Protein AF-0000000078608931 (afdb_homodimer)

Radius of gyration: 19.78 Å; Cα contacts (8 Å, |Δi|>4): 140; chains: 2; bounding box: 32×59×41 Å

Sequence (176 aa):
MSPEQLPAACRMRKQDTIYQQLASKVKEMLVEVKAVKSDVDRIKQVSSETLFHSWRSFEVCSSGVDCLLKVSTQLQDIELLFTPPDSQMSPEQLPAACRMRKQDTIYQQLASKVKEMLVEVKAVKSDVDRIKQVSSETLFHSWRSFEVCSSGVDCLLKVSTQLQDIELLFTPPDSQ

Structure (mmCIF, N/CA/C/O backbone):
data_AF-0000000078608931-model_v1
#
loop_
_entity.id
_entity.type
_entity.pdbx_description
1 polymer Midasin
#
loop_
_atom_site.group_PDB
_atom_site.id
_atom_site.type_symbol
_atom_site.label_atom_id
_atom_site.label_alt_id
_atom_site.label_comp_id
_atom_site.label_asym_id
_atom_site.label_entity_id
_atom_site.label_seq_id
_atom_site.pdbx_PDB_ins_code
_atom_site.Cartn_x
_atom_site.Cartn_y
_atom_site.Cartn_z
_atom_site.occupancy
_atom_site.B_iso_or_equiv
_atom_site.auth_seq_id
_atom_site.auth_comp_id
_atom_site.auth_asym_id
_atom_site.auth_atom_id
_atom_site.pdbx_PDB_model_num
ATOM 1 N N . MET A 1 1 ? -8.789 26.719 10.516 1 44.34 1 MET A N 1
ATOM 2 C CA . MET A 1 1 ? -8.25 26.641 11.867 1 44.34 1 MET A CA 1
ATOM 3 C C . MET A 1 1 ? -6.938 27.422 11.969 1 44.34 1 MET A C 1
ATOM 5 O O . MET A 1 1 ? -6.199 27.531 10.992 1 44.34 1 MET A O 1
ATOM 9 N N . SER A 1 2 ? -6.758 28.203 12.836 1 51.25 2 SER A N 1
ATOM 10 C CA . SER A 1 2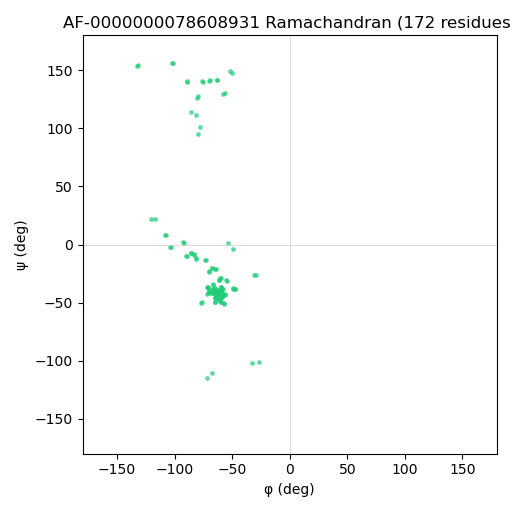 ? -5.543 29 13.023 1 51.25 2 SER A CA 1
ATOM 11 C C . SER A 1 2 ? -4.312 28.094 13.133 1 51.25 2 SER A C 1
ATOM 13 O O . SER A 1 2 ? -4.418 26.953 13.555 1 51.25 2 SER A O 1
ATOM 15 N N . PRO A 1 3 ? -3.18 28.375 12.344 1 56.31 3 PRO A N 1
ATOM 16 C CA . PRO A 1 3 ? -1.934 27.625 12.539 1 56.31 3 PRO A CA 1
ATOM 17 C C . PRO A 1 3 ? -1.732 27.172 13.984 1 56.31 3 PRO A C 1
ATOM 19 O O . PRO A 1 3 ? -1.082 26.156 14.234 1 56.31 3 PRO A O 1
ATOM 22 N N . GLU A 1 4 ? -2.283 27.859 14.875 1 59.25 4 GLU A N 1
ATOM 23 C CA . GLU A 1 4 ? -2.086 27.562 16.297 1 59.25 4 GLU A CA 1
ATOM 24 C C . GLU A 1 4 ? -2.781 26.266 16.688 1 59.25 4 GLU A C 1
ATOM 26 O O . GLU A 1 4 ? -2.424 25.656 17.703 1 59.25 4 GLU A O 1
ATOM 31 N N . GLN A 1 5 ? -3.768 25.906 15.93 1 63.97 5 GLN A N 1
ATOM 32 C CA . GLN A 1 5 ? -4.562 24.75 16.312 1 63.97 5 GLN A CA 1
ATOM 33 C C . GLN A 1 5 ? -4.016 23.484 15.68 1 63.97 5 GLN A C 1
ATOM 35 O O . GLN A 1 5 ? -4.5 22.375 15.961 1 63.97 5 GLN A O 1
ATOM 40 N N . LEU A 1 6 ? -2.932 23.656 14.93 1 70.19 6 LEU A N 1
ATOM 41 C CA . LEU A 1 6 ? -2.367 22.484 14.266 1 70.19 6 LEU A CA 1
ATOM 42 C C . LEU A 1 6 ? -1.347 21.797 15.164 1 70.19 6 LEU A C 1
ATOM 44 O O . LEU A 1 6 ? -0.688 22.438 15.977 1 70.19 6 LEU A O 1
ATOM 48 N N . PRO A 1 7 ? -1.362 20.391 15.164 1 76.44 7 PRO A N 1
ATOM 49 C CA . PRO A 1 7 ? -0.338 19.672 15.914 1 76.44 7 PRO A CA 1
ATOM 50 C C . PRO A 1 7 ? 1.075 20.156 15.617 1 76.44 7 PRO A C 1
ATOM 52 O O . PRO A 1 7 ? 1.331 20.703 14.539 1 76.44 7 PRO A O 1
ATOM 55 N N . ALA A 1 8 ? 1.924 20.062 16.703 1 74.25 8 ALA A N 1
ATOM 56 C CA . ALA A 1 8 ? 3.301 20.547 16.625 1 74.25 8 ALA A CA 1
ATOM 57 C C . ALA A 1 8 ? 3.982 20.047 15.359 1 74.25 8 ALA A C 1
ATOM 59 O O . ALA A 1 8 ? 4.734 20.781 14.719 1 74.25 8 ALA A O 1
ATOM 60 N N . ALA A 1 9 ? 3.643 18.781 15.031 1 77.94 9 ALA A N 1
ATOM 61 C CA . ALA A 1 9 ? 4.281 18.172 13.875 1 77.94 9 ALA A CA 1
ATOM 62 C C . ALA A 1 9 ? 3.904 18.891 12.586 1 77.94 9 ALA A C 1
ATOM 64 O O . ALA A 1 9 ? 4.617 18.797 11.578 1 77.94 9 AL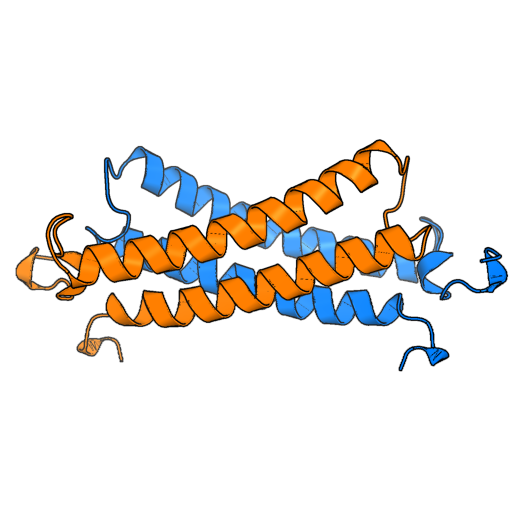A A O 1
ATOM 65 N N . CYS A 1 10 ? 2.795 19.594 12.695 1 77.12 10 CYS A N 1
ATOM 66 C CA . CYS A 1 10 ? 2.361 20.297 11.492 1 77.12 10 CYS A CA 1
ATOM 67 C C . CYS A 1 10 ? 3.109 21.609 11.328 1 77.12 10 CYS A C 1
ATOM 69 O O . CYS A 1 10 ? 3.051 22.234 10.266 1 77.12 10 CYS A O 1
ATOM 71 N N . ARG A 1 11 ? 3.797 22 12.359 1 76.12 11 ARG A N 1
ATOM 72 C CA . ARG A 1 11 ? 4.516 23.266 12.359 1 76.12 11 ARG A CA 1
ATOM 73 C C . ARG A 1 11 ? 6.023 23.047 12.281 1 76.12 11 ARG A C 1
ATOM 75 O O . ARG A 1 11 ? 6.805 23.984 12.438 1 76.12 11 ARG A O 1
ATOM 82 N N . MET A 1 12 ? 6.332 21.859 12.062 1 80.62 12 MET A N 1
ATOM 83 C CA . MET A 1 12 ? 7.758 21.562 12.047 1 80.62 12 MET A CA 1
ATOM 84 C C . MET A 1 12 ? 8.43 22.172 10.82 1 80.62 12 MET A C 1
ATOM 86 O O . MET A 1 12 ? 7.816 22.266 9.758 1 80.62 12 MET A O 1
ATOM 90 N N . ARG A 1 13 ? 9.656 22.703 11.062 1 80.06 13 ARG A N 1
ATOM 91 C CA . ARG A 1 13 ? 10.477 23.234 9.977 1 80.06 13 ARG A CA 1
ATOM 92 C C . ARG A 1 13 ? 11.562 22.25 9.57 1 80.06 13 ARG A C 1
ATOM 94 O O . ARG A 1 13 ? 11.945 21.375 10.352 1 80.06 13 ARG A O 1
ATOM 101 N N . LYS A 1 14 ? 12.055 22.359 8.352 1 86.5 14 LYS A N 1
ATOM 102 C CA . LYS A 1 14 ? 13.055 21.469 7.77 1 86.5 14 LYS A CA 1
ATOM 103 C C . LYS A 1 14 ? 14.289 21.375 8.656 1 86.5 14 LYS A C 1
ATOM 105 O O . LYS A 1 14 ? 14.945 20.328 8.711 1 86.5 14 LYS A O 1
ATOM 110 N N . GLN A 1 15 ? 14.578 22.469 9.352 1 89.25 15 GLN A N 1
ATOM 111 C CA . GLN A 1 15 ? 15.789 22.5 10.172 1 89.25 15 GLN A CA 1
ATOM 112 C C . GLN A 1 15 ? 15.555 21.844 11.523 1 89.25 15 GLN A C 1
ATOM 114 O O . GLN A 1 15 ? 16.516 21.562 12.258 1 89.25 15 GLN A O 1
ATOM 119 N N . ASP A 1 16 ? 14.328 21.5 11.844 1 89.12 16 ASP A N 1
ATOM 120 C CA . ASP A 1 16 ? 14.016 20.875 13.133 1 89.12 16 ASP A CA 1
ATOM 121 C C . ASP A 1 16 ? 14.438 19.406 13.148 1 89.12 16 ASP A C 1
ATOM 123 O O . ASP A 1 16 ? 14.297 18.703 12.148 1 89.12 16 ASP A O 1
ATOM 127 N N . THR A 1 17 ? 14.961 19.031 14.289 1 89.81 17 THR A N 1
ATOM 128 C CA . THR A 1 17 ? 15.414 17.656 14.469 1 89.81 17 THR A CA 1
ATOM 129 C C . THR A 1 17 ? 14.258 16.672 14.242 1 89.81 17 THR A C 1
ATOM 131 O O . THR A 1 17 ? 14.445 15.617 13.648 1 89.81 17 THR A O 1
ATOM 134 N N . ILE A 1 18 ? 13.125 16.969 14.641 1 85.88 18 ILE A N 1
ATOM 135 C CA . ILE A 1 18 ? 11.969 16.109 14.484 1 85.88 18 ILE A CA 1
ATOM 136 C C . ILE A 1 18 ? 11.648 15.93 13 1 85.88 18 ILE A C 1
ATOM 138 O O . ILE A 1 18 ? 11.344 14.828 12.547 1 85.88 18 ILE A O 1
ATOM 142 N N . TYR A 1 19 ? 11.703 17.031 12.281 1 88.69 19 TYR A N 1
ATOM 143 C CA . TYR A 1 19 ? 11.477 16.969 10.844 1 88.69 19 TYR A CA 1
ATOM 144 C C . TYR A 1 19 ? 12.508 16.062 10.172 1 88.69 19 TYR A C 1
ATOM 146 O O . TYR A 1 19 ? 12.156 15.18 9.383 1 88.69 19 TYR A O 1
ATOM 154 N N . GLN A 1 20 ? 13.734 16.281 10.477 1 91.5 20 GLN A N 1
ATOM 155 C CA . GLN A 1 20 ? 14.812 15.508 9.859 1 91.5 20 GLN A CA 1
ATOM 156 C C . GLN A 1 20 ? 14.672 14.023 10.172 1 91.5 20 GLN A C 1
ATOM 158 O O . GLN A 1 20 ? 14.906 13.18 9.305 1 91.5 20 GLN A O 1
ATOM 163 N N . GLN A 1 21 ? 14.273 13.711 11.359 1 92 21 GLN A N 1
ATOM 164 C CA . GLN A 1 21 ? 14.086 12.32 11.758 1 92 21 GLN A CA 1
ATOM 165 C C . GLN A 1 21 ? 12.914 11.688 11.016 1 92 21 GLN A C 1
ATOM 167 O O . GLN A 1 21 ? 13.016 10.555 10.531 1 92 21 GLN A O 1
ATOM 172 N N . LEU A 1 22 ? 11.859 12.375 10.867 1 91.12 22 LEU A N 1
ATOM 173 C CA . LEU A 1 22 ? 10.695 11.867 10.164 1 91.12 22 LEU A CA 1
ATOM 174 C C . LEU A 1 22 ? 10.977 11.727 8.672 1 91.12 22 LEU A C 1
ATOM 176 O O . LEU A 1 22 ? 10.602 10.734 8.055 1 91.12 22 LEU A O 1
ATOM 180 N N . ALA A 1 23 ? 11.672 12.703 8.141 1 92.38 23 ALA A N 1
ATOM 181 C CA . ALA A 1 23 ? 12.039 12.656 6.727 1 92.38 23 ALA A CA 1
ATOM 182 C C . ALA A 1 23 ? 12.914 11.438 6.434 1 92.38 23 ALA A C 1
ATOM 184 O O . ALA A 1 23 ? 12.742 10.773 5.406 1 92.38 23 ALA A O 1
ATOM 185 N N . SER A 1 24 ? 13.859 11.164 7.316 1 95.31 24 SER A N 1
ATOM 186 C CA . SER A 1 24 ? 14.742 10.016 7.141 1 95.31 24 SER A CA 1
ATOM 187 C C . SER A 1 24 ? 13.961 8.711 7.195 1 95.31 24 SER A C 1
ATOM 189 O O . SER A 1 24 ? 14.211 7.801 6.398 1 95.31 24 SER A O 1
ATOM 191 N N . LYS A 1 25 ? 13.055 8.68 8.094 1 95.38 25 LYS A N 1
ATOM 192 C CA . LYS A 1 25 ? 12.219 7.48 8.211 1 95.38 25 LYS A CA 1
ATOM 193 C C . LYS A 1 25 ? 11.406 7.246 6.945 1 95.38 25 LYS A C 1
ATOM 195 O O . LYS A 1 25 ? 11.328 6.121 6.449 1 95.38 25 LYS A O 1
ATOM 200 N N . VAL A 1 26 ? 10.812 8.234 6.398 1 94.88 26 VAL A N 1
ATOM 201 C CA . VAL A 1 26 ? 10.008 8.141 5.184 1 94.88 26 VAL A CA 1
ATOM 202 C C . VAL A 1 26 ? 10.898 7.762 4.004 1 94.88 26 VAL A C 1
ATOM 204 O O . VAL A 1 26 ? 10.508 6.957 3.154 1 94.88 26 VAL A O 1
ATOM 207 N N . LYS A 1 27 ? 12.117 8.328 3.934 1 97.19 27 LYS A N 1
ATOM 208 C CA . LYS A 1 27 ? 13.055 7.988 2.873 1 97.19 27 LYS A CA 1
ATOM 209 C C . LYS A 1 27 ? 13.398 6.5 2.9 1 97.19 27 LYS A C 1
ATOM 211 O O . LYS A 1 27 ? 13.461 5.855 1.852 1 97.19 27 LYS A O 1
ATOM 216 N N . GLU A 1 28 ? 13.617 6.055 4.074 1 97.5 28 GLU A N 1
ATOM 217 C CA . GLU A 1 28 ? 13.922 4.637 4.219 1 97.5 28 GLU A CA 1
ATOM 218 C C . GLU A 1 28 ? 12.773 3.77 3.709 1 97.5 28 GLU A C 1
ATOM 220 O O . GLU A 1 28 ? 13 2.768 3.027 1 97.5 28 GLU A O 1
ATOM 225 N N . MET A 1 29 ? 11.547 4.117 4.043 1 97 29 MET A N 1
ATOM 226 C CA . MET A 1 29 ? 10.375 3.402 3.561 1 97 29 MET A CA 1
ATOM 227 C C . MET A 1 29 ? 10.312 3.418 2.037 1 97 29 MET A C 1
ATOM 229 O O . MET A 1 29 ? 10.016 2.398 1.412 1 97 29 MET A O 1
ATOM 233 N N . LEU A 1 30 ? 10.602 4.551 1.467 1 97.62 30 LEU A N 1
ATOM 234 C CA . LEU A 1 30 ? 10.539 4.715 0.018 1 97.62 30 LEU A CA 1
ATOM 235 C C . LEU A 1 30 ? 11.578 3.832 -0.67 1 97.62 30 LEU A C 1
ATOM 237 O O . LEU A 1 30 ? 11.312 3.268 -1.733 1 97.62 30 LEU A O 1
ATOM 241 N N . VAL A 1 31 ? 12.672 3.764 -0.044 1 97.44 31 VAL A N 1
ATOM 242 C CA . VAL A 1 31 ? 13.727 2.93 -0.612 1 97.44 31 VAL A CA 1
ATOM 243 C C . VAL A 1 31 ? 13.25 1.48 -0.689 1 97.44 31 VAL A C 1
ATOM 245 O O . VAL A 1 31 ? 13.445 0.813 -1.709 1 97.44 31 VAL A O 1
ATOM 248 N N . GLU A 1 32 ? 12.594 1.033 0.343 1 97.19 32 GLU A N 1
ATOM 249 C CA . GLU A 1 32 ? 12.078 -0.333 0.377 1 97.19 32 GLU A CA 1
ATOM 250 C C . GLU A 1 32 ? 11.008 -0.545 -0.684 1 97.19 32 GLU A C 1
ATOM 252 O O . GLU A 1 32 ? 11 -1.566 -1.375 1 97.19 32 GLU A O 1
ATOM 257 N N . VAL A 1 33 ? 10.117 0.34 -0.78 1 97.69 33 VAL A N 1
ATOM 258 C CA . VAL A 1 33 ? 9.023 0.239 -1.737 1 97.69 33 VAL A CA 1
ATOM 259 C C . VAL A 1 33 ? 9.578 0.227 -3.16 1 97.69 33 VAL A C 1
ATOM 261 O O . VAL A 1 33 ? 9.125 -0.552 -4.004 1 97.69 33 VAL A O 1
ATOM 264 N N . LYS A 1 34 ? 10.57 1.094 -3.393 1 97.62 34 LYS A N 1
ATOM 265 C CA . LYS A 1 34 ? 11.156 1.174 -4.73 1 97.62 34 LYS A CA 1
ATOM 266 C C . LYS A 1 34 ? 11.852 -0.13 -5.102 1 97.62 34 LYS A C 1
ATOM 268 O O . LYS A 1 34 ? 11.805 -0.557 -6.258 1 97.62 34 LYS A O 1
ATOM 273 N N . ALA A 1 35 ? 12.5 -0.683 -4.156 1 96.56 35 ALA A N 1
ATOM 274 C CA . ALA A 1 35 ? 13.188 -1.946 -4.41 1 96.56 35 ALA A CA 1
ATOM 275 C C . ALA A 1 35 ? 12.203 -3.031 -4.832 1 96.56 35 ALA A C 1
ATOM 277 O O . ALA A 1 35 ? 12.422 -3.721 -5.832 1 96.56 35 ALA A O 1
ATOM 278 N N . VAL A 1 36 ? 11.102 -3.176 -4.152 1 96.12 36 VAL A N 1
ATOM 279 C CA . VAL A 1 36 ? 10.125 -4.215 -4.453 1 96.12 36 VAL A CA 1
ATOM 280 C C . VAL A 1 36 ? 9.406 -3.887 -5.762 1 96.12 36 VAL A C 1
ATOM 282 O O . VAL A 1 36 ? 9.094 -4.785 -6.547 1 96.12 36 VAL A O 1
ATOM 285 N N . LYS A 1 37 ? 9.148 -2.625 -5.98 1 94.81 37 LYS A N 1
ATOM 286 C CA . LYS A 1 37 ? 8.523 -2.211 -7.23 1 94.81 37 LYS A CA 1
ATOM 287 C C . LYS A 1 37 ? 9.367 -2.623 -8.438 1 94.81 37 LYS A C 1
ATOM 289 O O . LYS A 1 37 ? 8.836 -3.078 -9.445 1 94.81 37 LYS A O 1
ATOM 294 N N . SER A 1 38 ? 10.609 -2.367 -8.289 1 95.25 38 SER A N 1
ATOM 295 C CA . SER A 1 38 ? 11.508 -2.764 -9.367 1 95.25 38 SER A CA 1
ATOM 296 C C . SER A 1 38 ? 11.391 -4.254 -9.664 1 95.25 38 SER A C 1
ATOM 298 O O . SER A 1 38 ? 11.383 -4.66 -10.828 1 95.25 38 SER A O 1
ATOM 300 N N . ASP A 1 39 ? 11.32 -5.137 -8.695 1 92.38 39 ASP A N 1
ATOM 301 C CA . ASP A 1 39 ? 11.164 -6.578 -8.867 1 92.38 39 ASP A CA 1
ATOM 302 C C . ASP A 1 39 ? 9.844 -6.91 -9.555 1 92.38 39 ASP A C 1
ATOM 304 O O . ASP A 1 39 ? 9.805 -7.762 -10.445 1 92.38 39 ASP A O 1
ATOM 308 N N . VAL A 1 40 ? 8.797 -6.281 -9.148 1 90.25 40 VAL A N 1
ATOM 309 C CA . VAL A 1 40 ? 7.469 -6.5 -9.719 1 90.25 40 VAL A CA 1
ATOM 310 C C . VAL A 1 40 ? 7.465 -6.074 -11.188 1 90.25 40 VAL A C 1
ATOM 312 O O . VAL A 1 40 ? 6.902 -6.77 -12.039 1 90.25 40 VAL A O 1
ATOM 315 N N . ASP A 1 41 ? 8.055 -4.906 -11.5 1 90 41 ASP A N 1
ATOM 316 C CA . ASP A 1 41 ? 8.133 -4.414 -12.875 1 90 41 ASP A CA 1
ATOM 317 C C . ASP A 1 41 ? 8.867 -5.406 -13.773 1 90 41 ASP A C 1
ATOM 319 O O . ASP A 1 41 ? 8.477 -5.617 -14.922 1 90 41 ASP A O 1
ATOM 323 N N . ARG A 1 42 ? 9.898 -5.949 -13.281 1 88.38 42 ARG A N 1
ATOM 324 C CA . ARG A 1 42 ? 10.695 -6.906 -14.039 1 88.38 42 ARG A CA 1
ATOM 325 C C . ARG A 1 42 ? 9.875 -8.141 -14.398 1 88.38 42 ARG A C 1
ATOM 327 O O . ARG A 1 42 ? 9.945 -8.633 -15.523 1 88.38 42 ARG A O 1
ATOM 334 N N . ILE A 1 43 ? 9.023 -8.633 -13.445 1 85.19 43 ILE A N 1
ATOM 335 C CA . ILE A 1 43 ? 8.219 -9.82 -13.68 1 85.19 43 ILE A CA 1
ATOM 336 C C . ILE A 1 43 ? 7.102 -9.508 -14.672 1 85.19 43 ILE A C 1
ATOM 338 O O . ILE A 1 43 ? 6.719 -10.352 -15.477 1 85.19 43 ILE A O 1
ATOM 342 N N . LYS A 1 44 ? 6.551 -8.336 -14.594 1 82.19 44 LYS A N 1
ATOM 343 C CA . LYS A 1 44 ? 5.508 -7.918 -15.523 1 82.19 44 LYS A CA 1
ATOM 344 C C . LYS A 1 44 ? 6.012 -7.949 -16.969 1 82.19 44 LYS A C 1
ATOM 346 O O . LYS A 1 44 ? 5.254 -8.25 -17.891 1 82.19 44 LYS A O 1
ATOM 351 N N . GLN A 1 45 ? 7.219 -7.598 -17.156 1 78.25 45 GLN A N 1
ATOM 352 C CA . GLN A 1 45 ? 7.809 -7.566 -18.484 1 78.25 45 GLN A CA 1
ATOM 353 C C . GLN A 1 45 ? 8.039 -8.977 -19.031 1 78.25 45 GLN A C 1
ATOM 355 O O . GLN A 1 45 ? 7.883 -9.227 -20.219 1 78.25 45 GLN A O 1
ATOM 360 N N . VAL A 1 46 ? 8.508 -9.883 -18.188 1 69.62 46 VAL A N 1
ATOM 361 C CA . VAL A 1 46 ? 8.836 -11.242 -18.594 1 69.62 46 VAL A CA 1
ATOM 362 C C . VAL A 1 46 ? 7.555 -12.062 -18.734 1 69.62 46 VAL A C 1
ATOM 364 O O . VAL A 1 46 ? 7.473 -12.961 -19.578 1 69.62 46 VAL A O 1
ATOM 367 N N . SER A 1 47 ? 6.84 -11.93 -17.688 1 60.16 47 SER A N 1
ATOM 368 C CA . SER A 1 47 ? 5.641 -12.766 -17.672 1 60.16 47 SER A CA 1
ATOM 369 C C . SER A 1 47 ? 4.531 -12.148 -18.516 1 60.16 47 SER A C 1
ATOM 371 O O . SER A 1 47 ? 4.43 -10.922 -18.625 1 60.16 47 SER A O 1
ATOM 373 N N . SER A 1 48 ? 4.461 -12.609 -19.766 1 60.16 48 SER A N 1
ATOM 374 C CA . SER A 1 48 ? 3.318 -12.086 -20.5 1 60.16 48 SER A CA 1
ATOM 375 C C . SER A 1 48 ? 2.176 -11.719 -19.562 1 60.16 48 SER A C 1
ATOM 377 O O . SER A 1 48 ? 2.188 -10.656 -18.938 1 60.16 48 SER A O 1
ATOM 379 N N . GLU A 1 49 ? 1.051 -12.75 -19.484 1 58.03 49 GLU A N 1
ATOM 380 C CA . GLU A 1 49 ? -0.209 -12.594 -18.766 1 58.03 49 GLU A CA 1
ATOM 381 C C . GLU A 1 49 ? 0.005 -12.656 -17.266 1 58.03 49 GLU A C 1
ATOM 383 O O . GLU A 1 49 ? 1.136 -12.82 -16.797 1 58.03 49 GLU A O 1
ATOM 388 N N . THR A 1 50 ? -0.421 -13.523 -16.453 1 58.88 50 THR A N 1
ATOM 389 C CA . THR A 1 50 ? -0.839 -13.75 -15.07 1 58.88 50 THR A CA 1
ATOM 390 C C . THR A 1 50 ? 0.372 -13.953 -14.164 1 58.88 50 THR A C 1
ATOM 392 O O . THR A 1 50 ? 1.213 -14.812 -14.43 1 58.88 50 THR A O 1
ATOM 395 N N . LEU A 1 51 ? 0.78 -13.109 -13.227 1 63 51 LEU A N 1
ATOM 396 C CA . LEU A 1 51 ? 1.87 -13.062 -12.266 1 63 51 LEU A CA 1
ATOM 397 C C . LEU A 1 51 ? 1.902 -14.344 -11.422 1 63 51 LEU A C 1
ATOM 399 O O . LEU A 1 51 ? 2.854 -14.57 -10.68 1 63 51 LEU A O 1
ATOM 403 N N . PHE A 1 52 ? 1.011 -15.367 -11.625 1 69.5 52 PHE A N 1
ATOM 404 C CA . PHE A 1 52 ? 0.981 -16.5 -10.719 1 69.5 52 PHE A CA 1
ATOM 405 C C . PHE A 1 52 ? 1.261 -17.797 -11.469 1 69.5 52 PHE A C 1
ATOM 407 O O . PHE A 1 52 ? 0.928 -18.891 -10.992 1 69.5 52 PHE A O 1
ATOM 414 N N . HIS A 1 53 ? 1.959 -17.562 -12.688 1 72.31 53 HIS A N 1
ATOM 415 C CA . HIS A 1 53 ? 2.238 -18.781 -13.461 1 72.31 53 HIS A CA 1
ATOM 416 C C . HIS A 1 53 ? 3.584 -19.375 -13.078 1 72.31 53 HIS A C 1
ATOM 418 O O . HIS A 1 53 ? 3.92 -20.484 -13.5 1 72.31 53 HIS A O 1
ATOM 424 N N . SER A 1 54 ? 4.398 -18.625 -12.281 1 77.06 54 SER A N 1
ATOM 425 C CA . SER A 1 54 ? 5.664 -19.141 -11.758 1 77.06 54 SER A CA 1
ATOM 426 C C . SER A 1 54 ? 5.793 -18.875 -10.266 1 77.06 54 SER A C 1
ATOM 428 O O . SER A 1 5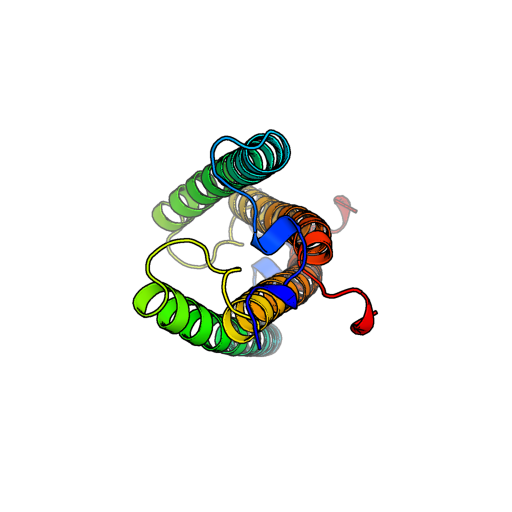4 ? 5.242 -17.891 -9.75 1 77.06 54 SER A O 1
ATOM 430 N N . TRP A 1 55 ? 6.559 -19.688 -9.586 1 80.75 55 TRP A N 1
ATOM 431 C CA . TRP A 1 55 ? 6.766 -19.516 -8.156 1 80.75 55 TRP A CA 1
ATOM 432 C C . TRP A 1 55 ? 7.535 -18.219 -7.875 1 80.75 55 TRP A C 1
ATOM 434 O O . TRP A 1 55 ? 7.238 -17.516 -6.91 1 80.75 55 TRP A O 1
ATOM 444 N N . ARG A 1 56 ? 8.469 -18 -8.773 1 81.81 56 ARG A N 1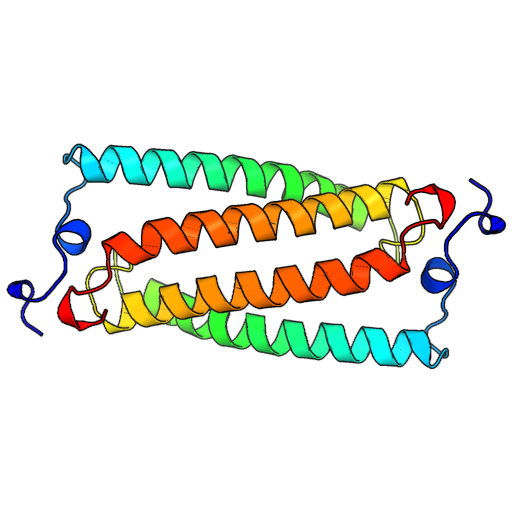
ATOM 445 C CA . ARG A 1 56 ? 9.234 -16.766 -8.602 1 81.81 56 ARG A CA 1
ATOM 446 C C . ARG A 1 56 ? 8.328 -15.539 -8.68 1 81.81 56 ARG A C 1
ATOM 448 O O . ARG A 1 56 ? 8.469 -14.602 -7.895 1 81.81 56 ARG A O 1
ATOM 455 N N . SER A 1 57 ? 7.41 -15.562 -9.719 1 83.88 57 SER A N 1
ATOM 456 C CA . SER A 1 57 ? 6.484 -14.445 -9.852 1 83.88 57 SER A CA 1
ATOM 457 C C . SER A 1 57 ? 5.598 -14.312 -8.617 1 83.88 57 SER A C 1
ATOM 459 O O . SER A 1 57 ? 5.34 -13.203 -8.148 1 83.88 57 SER A O 1
ATOM 461 N N . PHE A 1 58 ? 5.129 -15.422 -8.102 1 84.38 58 PHE A N 1
ATOM 462 C CA . PHE A 1 58 ? 4.305 -15.43 -6.898 1 84.38 58 PHE A CA 1
ATOM 463 C C . PHE A 1 58 ? 5.066 -14.844 -5.719 1 84.38 58 PHE A C 1
ATOM 465 O O . PHE A 1 58 ? 4.531 -14.016 -4.977 1 84.38 58 PHE A O 1
ATOM 472 N N . GLU A 1 59 ? 6.262 -15.312 -5.531 1 88.38 59 GLU A N 1
ATOM 473 C CA . GLU A 1 59 ? 7.074 -14.852 -4.406 1 88.38 59 GLU A CA 1
ATOM 474 C C . GLU A 1 59 ? 7.324 -13.352 -4.484 1 88.38 59 GLU A C 1
ATOM 476 O O . GLU A 1 59 ? 7.305 -12.656 -3.461 1 88.38 59 GLU A O 1
ATOM 481 N N . VAL A 1 60 ? 7.582 -12.852 -5.676 1 90.62 60 VAL A N 1
ATOM 482 C CA . VAL A 1 60 ? 7.824 -11.422 -5.879 1 90.62 60 VAL A CA 1
ATOM 483 C C . VAL A 1 60 ? 6.57 -10.633 -5.523 1 90.62 60 VAL A C 1
ATOM 485 O O . V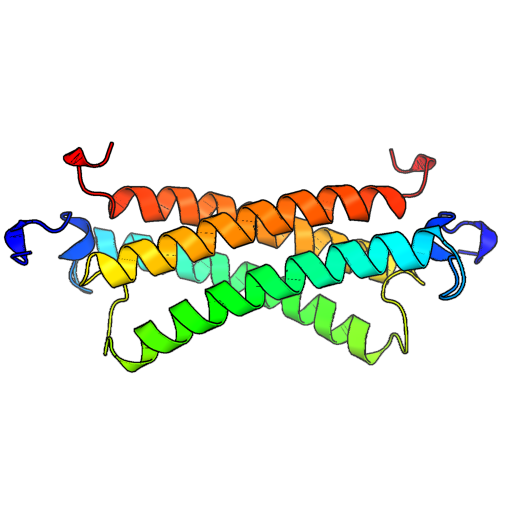AL A 1 60 ? 6.645 -9.617 -4.824 1 90.62 60 VAL A O 1
ATOM 488 N N . CYS A 1 61 ? 5.355 -11.133 -5.949 1 90.56 61 CYS A N 1
ATOM 489 C CA . CYS A 1 61 ? 4.102 -10.461 -5.617 1 90.56 61 CYS A CA 1
ATOM 490 C C . CYS A 1 61 ? 3.854 -10.492 -4.113 1 90.56 61 CYS A C 1
ATOM 492 O O . CYS A 1 61 ? 3.469 -9.484 -3.525 1 90.56 61 CYS A O 1
ATOM 494 N N . SER A 1 62 ? 4.109 -11.609 -3.494 1 93 62 SER A N 1
ATOM 495 C CA . SER A 1 62 ? 3.934 -11.766 -2.055 1 93 62 SER A CA 1
ATOM 496 C C . SER A 1 62 ? 4.824 -10.797 -1.28 1 93 62 SER A C 1
ATOM 498 O O . SER A 1 62 ? 4.371 -10.164 -0.324 1 93 62 SER A O 1
ATOM 500 N N . SER A 1 63 ? 5.996 -10.664 -1.753 1 94.62 63 SER A N 1
ATOM 501 C CA . SER A 1 63 ? 6.918 -9.734 -1.114 1 94.62 63 SER A CA 1
ATOM 502 C C . SER A 1 63 ? 6.426 -8.297 -1.248 1 94.62 63 SER A C 1
ATOM 504 O O . SER A 1 63 ? 6.598 -7.484 -0.333 1 94.62 63 SER A O 1
ATOM 506 N N . GLY A 1 64 ? 5.895 -8.055 -2.428 1 95.44 64 GLY A N 1
ATOM 507 C CA . GLY A 1 64 ? 5.309 -6.738 -2.617 1 95.44 64 GLY A CA 1
ATOM 508 C C . GLY A 1 64 ? 4.168 -6.453 -1.656 1 95.44 64 GLY A C 1
ATOM 509 O O . GLY A 1 64 ? 4.133 -5.395 -1.023 1 95.44 64 GLY A O 1
ATOM 510 N N . VAL A 1 65 ? 3.287 -7.371 -1.452 1 95.81 65 VAL A N 1
ATOM 511 C CA . VAL A 1 65 ? 2.141 -7.234 -0.56 1 95.81 65 VAL A CA 1
ATOM 512 C C . VAL A 1 65 ? 2.623 -7.082 0.881 1 95.81 65 VAL A C 1
ATOM 514 O O . VAL A 1 65 ? 2.131 -6.227 1.62 1 95.81 65 VAL A O 1
ATOM 517 N N . ASP A 1 66 ? 3.584 -7.805 1.249 1 96.88 66 ASP A N 1
ATOM 518 C CA . ASP A 1 66 ? 4.156 -7.734 2.59 1 96.88 66 ASP A CA 1
ATOM 519 C C . ASP A 1 66 ? 4.781 -6.363 2.85 1 96.88 66 ASP A C 1
ATOM 521 O O . ASP A 1 66 ? 4.625 -5.801 3.936 1 96.88 66 ASP A O 1
ATOM 525 N N . CYS A 1 67 ? 5.48 -5.922 1.874 1 97.5 67 CYS A N 1
ATOM 526 C CA . CYS A 1 67 ? 6.098 -4.605 1.982 1 97.5 67 CYS A CA 1
ATOM 527 C C . CYS A 1 67 ? 5.039 -3.516 2.131 1 97.5 67 CYS A C 1
ATOM 529 O O . CYS A 1 67 ? 5.156 -2.645 2.992 1 97.5 67 CYS A O 1
ATOM 531 N N . LEU A 1 68 ? 4.012 -3.574 1.318 1 96.94 68 LEU A N 1
ATOM 532 C CA . LEU A 1 68 ? 2.943 -2.582 1.38 1 96.94 68 LEU A CA 1
ATOM 533 C C . LEU A 1 68 ? 2.279 -2.582 2.754 1 96.94 68 LEU A C 1
ATOM 535 O O . LEU A 1 68 ? 1.97 -1.521 3.299 1 96.94 68 LEU A O 1
ATOM 539 N N . LEU A 1 69 ? 2.088 -3.689 3.35 1 97.5 69 LEU A N 1
ATOM 540 C CA . LEU A 1 69 ? 1.517 -3.799 4.688 1 97.5 69 LEU A CA 1
ATOM 541 C C . LEU A 1 69 ? 2.438 -3.164 5.727 1 97.5 69 LEU A C 1
ATOM 543 O O . LEU A 1 69 ? 1.987 -2.381 6.566 1 97.5 69 LEU A O 1
ATOM 547 N N . LYS A 1 70 ? 3.654 -3.539 5.652 1 97.75 70 LYS A N 1
ATOM 548 C CA . LYS A 1 70 ? 4.641 -2.99 6.582 1 97.75 70 LYS A CA 1
ATOM 549 C C . LYS A 1 70 ? 4.684 -1.468 6.496 1 97.75 70 LYS A C 1
ATOM 551 O O . LYS A 1 70 ? 4.598 -0.783 7.52 1 97.75 70 LYS A O 1
ATOM 556 N N . VAL A 1 71 ? 4.809 -0.937 5.332 1 97.62 71 VAL A N 1
ATOM 557 C CA . VAL A 1 71 ? 4.934 0.501 5.117 1 97.62 71 VAL A CA 1
ATOM 558 C C . VAL A 1 71 ? 3.654 1.205 5.57 1 97.62 71 VAL A C 1
ATOM 560 O O . VAL A 1 71 ? 3.709 2.281 6.168 1 97.62 71 VAL A O 1
ATOM 563 N N . SER A 1 72 ? 2.512 0.604 5.293 1 97 72 SER A N 1
ATOM 564 C CA . SER A 1 72 ? 1.25 1.2 5.719 1 97 72 SER A CA 1
ATOM 565 C C . SER A 1 72 ? 1.168 1.283 7.242 1 97 72 SER A C 1
ATOM 567 O O . SER A 1 72 ? 0.688 2.277 7.789 1 97 72 SER A O 1
ATOM 569 N N . THR A 1 73 ? 1.604 0.281 7.902 1 97.31 73 THR A N 1
ATOM 570 C CA . THR A 1 73 ? 1.63 0.283 9.359 1 97.31 73 THR A CA 1
ATOM 571 C C . THR A 1 73 ? 2.568 1.367 9.883 1 97.31 73 THR A C 1
ATOM 573 O O . THR A 1 73 ? 2.232 2.086 10.828 1 97.31 73 THR A O 1
ATOM 576 N N . GLN A 1 74 ? 3.666 1.498 9.266 1 97.12 74 GLN A N 1
ATOM 577 C CA . GLN A 1 74 ? 4.629 2.52 9.664 1 97.12 74 GLN A CA 1
ATOM 578 C C . GLN A 1 74 ? 4.074 3.92 9.438 1 97.12 74 GLN A C 1
ATOM 580 O O . GLN A 1 74 ? 4.27 4.816 10.258 1 97.12 74 GLN A O 1
ATOM 585 N N . LEU A 1 75 ? 3.371 4.141 8.352 1 95.88 75 LEU A N 1
ATOM 586 C CA . LEU A 1 75 ? 2.76 5.43 8.055 1 95.88 75 LEU A CA 1
ATOM 587 C C . LEU A 1 75 ? 1.651 5.75 9.055 1 95.88 75 LEU A C 1
ATOM 589 O O . LEU A 1 75 ? 1.452 6.914 9.414 1 95.88 75 LEU A O 1
ATOM 593 N N . GLN A 1 76 ? 0.939 4.781 9.523 1 94.44 76 GLN A N 1
ATOM 594 C CA . GLN A 1 76 ? -0.072 4.977 10.555 1 94.44 76 GLN A CA 1
ATOM 595 C C . GLN A 1 76 ? 0.544 5.555 11.828 1 94.44 76 GLN A C 1
ATOM 597 O O . GLN A 1 76 ? -0.048 6.422 12.469 1 94.44 76 GLN A O 1
ATOM 602 N N . ASP A 1 77 ? 1.648 5.004 12.133 1 93.88 77 ASP A N 1
ATOM 603 C CA . ASP A 1 77 ? 2.357 5.527 13.297 1 93.88 77 ASP A CA 1
ATOM 604 C C . ASP A 1 77 ? 2.742 6.992 13.094 1 93.88 77 ASP A C 1
ATOM 606 O O . ASP A 1 77 ? 2.627 7.801 14.023 1 93.88 77 ASP A O 1
ATOM 610 N N . ILE A 1 78 ? 3.252 7.34 11.945 1 92.19 78 ILE A N 1
ATOM 611 C CA . ILE A 1 78 ? 3.676 8.695 11.633 1 92.19 78 ILE A CA 1
ATOM 612 C C . ILE A 1 78 ? 2.469 9.633 11.648 1 92.19 78 ILE A C 1
ATOM 614 O O . ILE A 1 78 ? 2.555 10.758 12.156 1 92.19 78 ILE A O 1
ATOM 618 N N . GLU A 1 79 ? 1.324 9.148 11.117 1 89.25 79 GLU A N 1
ATOM 619 C CA . GLU A 1 79 ? 0.116 9.969 11.047 1 89.25 79 GLU A CA 1
ATOM 620 C C . GLU A 1 79 ? -0.358 10.375 12.438 1 89.25 79 GLU A C 1
ATOM 622 O O . GLU A 1 79 ? -0.977 11.43 12.602 1 89.25 79 GLU A O 1
ATOM 627 N N . LEU A 1 80 ? -0.116 9.578 13.391 1 88.75 80 LEU A N 1
ATOM 628 C CA . LEU A 1 80 ? -0.521 9.883 14.758 1 88.75 80 LEU A CA 1
ATOM 629 C C . LEU A 1 80 ? 0.14 11.164 15.25 1 88.75 80 LEU A C 1
ATOM 631 O O . LEU A 1 80 ? -0.406 11.859 16.109 1 88.75 80 LEU A O 1
ATOM 635 N N . LEU A 1 81 ? 1.29 11.5 14.773 1 85.44 81 LEU A N 1
ATOM 636 C CA . LEU A 1 81 ? 2.01 12.711 15.172 1 85.44 81 LEU A CA 1
ATOM 637 C C . LEU A 1 81 ? 1.281 13.961 14.695 1 85.44 81 LEU A C 1
ATOM 639 O O . LEU A 1 81 ? 1.497 15.047 15.227 1 85.44 81 LEU A O 1
ATOM 643 N N . PHE A 1 82 ? 0.439 13.781 13.711 1 84.12 82 PHE A N 1
ATOM 644 C CA . PHE A 1 82 ? -0.228 14.938 13.117 1 84.12 82 PHE A CA 1
ATOM 645 C C . PHE A 1 82 ? -1.668 15.039 13.602 1 84.12 82 PHE A C 1
ATOM 647 O O . PHE A 1 82 ? -2.432 15.883 13.125 1 84.12 82 PHE A O 1
ATOM 654 N N . THR A 1 83 ? -2.076 14.125 14.383 1 82.38 83 THR A N 1
ATOM 655 C CA . THR A 1 83 ? -3.436 14.109 14.914 1 82.38 83 THR A CA 1
ATOM 656 C C . THR A 1 83 ? -3.564 15.062 16.094 1 82.38 83 THR A C 1
ATOM 658 O O . THR A 1 83 ? -2.75 15.023 17.031 1 82.38 83 THR A O 1
ATOM 661 N N . PRO A 1 84 ? -4.562 15.977 16 1 73.38 84 PRO A N 1
ATOM 662 C CA . PRO A 1 84 ? -4.773 16.844 17.156 1 73.38 84 PRO A CA 1
ATOM 663 C C . PRO A 1 84 ? -5.184 16.062 18.406 1 73.38 84 PRO A C 1
ATOM 665 O O . PRO A 1 84 ? -5.766 14.977 18.297 1 73.38 84 PRO A O 1
ATOM 668 N N . PRO A 1 85 ? -4.637 16.516 19.594 1 65.25 85 PRO A N 1
ATOM 669 C CA . PRO A 1 85 ? -5.004 15.828 20.844 1 65.25 85 PRO A CA 1
ATOM 670 C C . PRO A 1 85 ? -6.512 15.641 20.984 1 65.25 85 PRO A C 1
ATOM 672 O O . PRO A 1 85 ? -6.957 14.656 21.594 1 65.25 85 PRO A O 1
ATOM 675 N N . ASP A 1 86 ? -7.281 16.5 20.609 1 61.56 86 ASP A N 1
ATOM 676 C CA . ASP A 1 86 ? -8.711 16.344 20.859 1 61.56 86 ASP A CA 1
ATOM 677 C C . ASP A 1 86 ? -9.312 15.289 19.938 1 61.56 86 ASP A C 1
ATOM 679 O O . ASP A 1 86 ? -10.484 14.93 20.078 1 61.56 86 ASP A O 1
ATOM 683 N N . SER A 1 87 ? -8.578 14.984 19.031 1 52.56 87 SER A N 1
ATOM 684 C CA . SER A 1 87 ? -9.156 14.039 18.094 1 52.56 87 SER A CA 1
ATOM 685 C C . SER A 1 87 ? -8.961 12.602 18.562 1 52.56 87 SER A C 1
ATOM 687 O O . SER A 1 87 ? -9.297 11.656 17.844 1 52.56 87 SER A O 1
ATOM 689 N N . GLN A 1 88 ? -8.195 12.484 19.609 1 42.91 88 GLN A N 1
ATOM 690 C CA . GLN A 1 88 ? -8.242 11.141 20.172 1 42.91 88 GLN A CA 1
ATOM 691 C C . GLN A 1 88 ? -9.516 10.922 20.984 1 42.91 88 GLN A C 1
ATOM 693 O O . GLN A 1 88 ? -9.984 11.836 21.672 1 42.91 88 GLN A O 1
ATOM 698 N N . MET B 1 1 ? 9.648 -26 -11.828 1 44.28 1 MET B N 1
ATOM 699 C CA . MET B 1 1 ? 8.664 -26.906 -11.25 1 44.28 1 MET B CA 1
ATOM 700 C C . MET B 1 1 ? 7.543 -27.188 -12.242 1 44.28 1 MET B C 1
ATOM 702 O O . MET B 1 1 ? 7.215 -26.359 -13.078 1 44.28 1 MET B O 1
ATOM 706 N N . SER B 1 2 ? 7.18 -28.312 -12.438 1 50.94 2 SER B N 1
ATOM 707 C CA . SER B 1 2 ? 6.141 -28.703 -13.383 1 50.94 2 SER B CA 1
ATOM 708 C C . SER B 1 2 ? 4.82 -28.016 -13.078 1 50.94 2 SER B C 1
ATOM 710 O O . SER B 1 2 ? 4.555 -27.641 -11.93 1 50.94 2 SER B O 1
ATOM 712 N N . PRO B 1 3 ? 4.129 -27.344 -14.102 1 56.44 3 PRO B N 1
ATOM 713 C CA . PRO B 1 3 ? 2.781 -26.812 -13.883 1 56.44 3 PRO B CA 1
ATOM 714 C C . PRO B 1 3 ? 1.985 -27.609 -12.859 1 56.44 3 PRO B C 1
ATOM 716 O O . PRO B 1 3 ? 1.102 -27.078 -12.188 1 56.44 3 PRO B O 1
ATOM 719 N N . GLU B 1 4 ? 2.307 -28.828 -12.711 1 59.53 4 GLU B N 1
ATOM 720 C CA . GLU B 1 4 ? 1.549 -29.719 -11.836 1 59.53 4 GLU B CA 1
ATOM 721 C C . GLU B 1 4 ? 1.762 -29.344 -10.367 1 59.53 4 GLU B C 1
ATOM 723 O O . GLU B 1 4 ? 0.945 -29.703 -9.516 1 59.53 4 GLU B O 1
ATOM 728 N N . GLN B 1 5 ? 2.852 -28.688 -10.117 1 64.44 5 GLN B N 1
ATOM 729 C CA . GLN B 1 5 ? 3.188 -28.422 -8.719 1 64.44 5 GLN B CA 1
ATOM 730 C C . GLN B 1 5 ? 2.643 -27.062 -8.281 1 64.44 5 GLN B C 1
ATOM 732 O O . GLN B 1 5 ? 2.732 -26.703 -7.109 1 64.44 5 GLN B O 1
ATOM 737 N N . LEU B 1 6 ? 1.954 -26.422 -9.211 1 71.44 6 LEU B N 1
ATOM 738 C CA . LEU B 1 6 ? 1.421 -25.109 -8.859 1 71.44 6 LEU B CA 1
ATOM 739 C C . LEU B 1 6 ? 0.033 -25.234 -8.242 1 71.44 6 LEU B C 1
ATOM 741 O O . LEU B 1 6 ? -0.717 -26.156 -8.57 1 71.44 6 LEU B O 1
ATOM 745 N N . PRO B 1 7 ? -0.26 -24.375 -7.164 1 77.44 7 PRO B N 1
ATOM 746 C CA . PRO B 1 7 ? -1.605 -24.375 -6.582 1 77.44 7 PRO B CA 1
ATOM 747 C C . PRO B 1 7 ? -2.699 -24.203 -7.633 1 77.44 7 PRO B C 1
ATOM 749 O O . PRO B 1 7 ? -2.449 -23.641 -8.711 1 77.44 7 PRO B O 1
ATOM 752 N N . ALA B 1 8 ? -3.875 -24.844 -7.297 1 74.88 8 ALA B N 1
ATOM 753 C CA . ALA B 1 8 ? -5.012 -24.828 -8.211 1 74.88 8 ALA B CA 1
ATOM 754 C C . ALA B 1 8 ? -5.289 -23.422 -8.727 1 74.88 8 ALA B C 1
ATOM 756 O O . ALA B 1 8 ? -5.605 -23.234 -9.906 1 74.88 8 ALA B O 1
ATOM 757 N N . ALA B 1 9 ? -5.117 -22.453 -7.801 1 78.81 9 ALA B N 1
ATOM 758 C CA . ALA B 1 9 ? -5.414 -21.078 -8.148 1 78.81 9 ALA B CA 1
ATOM 759 C C . ALA B 1 9 ? -4.477 -20.562 -9.242 1 78.81 9 ALA B C 1
ATOM 761 O O . ALA B 1 9 ? -4.793 -19.609 -9.945 1 78.81 9 ALA B O 1
ATOM 762 N N . CYS B 1 10 ? -3.367 -21.266 -9.32 1 77.88 10 CYS B N 1
ATOM 763 C CA . CYS B 1 10 ? -2.404 -20.828 -10.32 1 77.88 10 CYS B CA 1
ATOM 764 C C . CYS B 1 10 ? -2.781 -21.359 -11.703 1 77.88 10 CYS B C 1
ATOM 766 O O . CYS B 1 10 ? -2.246 -20.891 -12.711 1 77.88 10 CYS B O 1
ATOM 768 N N . ARG B 1 11 ? -3.693 -22.281 -11.719 1 76.62 11 ARG B N 1
ATOM 769 C CA . ARG B 1 11 ? -4.105 -22.922 -12.969 1 76.62 11 ARG B CA 1
ATOM 770 C C . ARG B 1 11 ? -5.496 -22.453 -13.391 1 76.62 11 ARG B C 1
ATOM 772 O O . ARG B 1 11 ? -6.086 -23 -14.32 1 76.62 11 ARG B O 1
ATOM 779 N N . MET B 1 12 ? -5.934 -21.516 -12.695 1 80.81 12 MET B N 1
ATOM 780 C CA . MET B 1 12 ? -7.289 -21.062 -12.992 1 80.81 12 MET B CA 1
ATOM 781 C C . MET B 1 12 ? -7.352 -20.359 -14.344 1 80.81 12 MET B C 1
ATOM 783 O O . MET B 1 12 ? -6.387 -19.703 -14.75 1 80.81 12 MET B O 1
ATOM 787 N N . ARG B 1 13 ? -8.461 -20.625 -15.055 1 80.25 13 ARG B N 1
ATOM 788 C CA . ARG B 1 13 ? -8.719 -19.969 -16.328 1 80.25 13 ARG B CA 1
ATOM 789 C C . ARG B 1 13 ? -9.75 -18.859 -16.188 1 80.25 13 ARG B C 1
ATOM 791 O O . ARG B 1 13 ? -10.539 -18.859 -15.234 1 80.25 13 ARG B O 1
ATOM 798 N N . LYS B 1 14 ? -9.742 -17.891 -17.094 1 86.19 14 LYS B N 1
ATOM 799 C CA . LYS B 1 14 ? -10.617 -16.719 -17.062 1 86.19 14 LYS B CA 1
ATOM 800 C C . LYS B 1 14 ? -12.086 -17.141 -16.984 1 86.19 14 LYS B C 1
ATOM 802 O O . LYS B 1 14 ? -12.898 -16.422 -16.391 1 86.19 14 LYS B O 1
ATOM 807 N N . GLN B 1 15 ? -12.391 -18.281 -17.547 1 89 15 GLN B N 1
ATOM 808 C CA . GLN B 1 15 ? -13.781 -18.734 -17.594 1 89 15 GLN B CA 1
ATOM 809 C C . GLN B 1 15 ? -14.18 -19.422 -16.297 1 89 15 GLN B C 1
ATOM 811 O O . GLN B 1 15 ? -15.367 -19.656 -16.047 1 89 15 GLN B O 1
ATOM 816 N N . ASP B 1 16 ? -13.242 -19.688 -15.414 1 89.12 16 ASP B N 1
ATOM 817 C CA . ASP B 1 16 ? -13.523 -20.359 -14.156 1 89.12 16 ASP B CA 1
ATOM 818 C C . ASP B 1 16 ? -14.195 -19.406 -13.164 1 89.12 16 ASP B C 1
ATOM 820 O O . ASP B 1 16 ? -13.844 -18.219 -13.094 1 89.12 16 ASP B O 1
ATOM 824 N N . THR B 1 17 ? -15.148 -19.969 -12.469 1 89.75 17 THR B N 1
ATOM 825 C CA . THR B 1 17 ? -15.883 -19.188 -11.477 1 89.75 17 THR B CA 1
ATOM 826 C C . THR B 1 17 ? -14.93 -18.609 -10.43 1 89.75 17 THR B C 1
ATOM 828 O O . THR B 1 17 ? -15.094 -17.469 -9.984 1 89.75 17 THR B O 1
ATOM 831 N N . ILE B 1 18 ? -13.977 -19.312 -10.039 1 85.94 18 ILE B N 1
ATOM 832 C CA . ILE B 1 18 ? -13.023 -18.875 -9.023 1 85.94 18 ILE B CA 1
ATOM 833 C C . ILE B 1 18 ? -12.234 -17.672 -9.555 1 85.94 18 ILE B C 1
ATOM 835 O O . ILE B 1 18 ? -12 -16.703 -8.828 1 85.94 18 ILE B O 1
ATOM 839 N N . TYR B 1 19 ? -11.828 -17.75 -10.797 1 88.56 19 TYR B N 1
ATOM 840 C CA . TYR B 1 19 ? -11.125 -16.641 -11.414 1 88.56 19 TYR B CA 1
ATOM 841 C C . TYR B 1 19 ? -12 -15.391 -11.453 1 88.56 19 TYR B C 1
ATOM 843 O O . TYR B 1 19 ? -11.562 -14.312 -11.047 1 88.56 19 TYR B O 1
ATOM 851 N N . GLN B 1 20 ? -13.195 -15.531 -11.883 1 91.38 20 GLN B N 1
ATOM 852 C CA . GLN B 1 20 ? -14.102 -14.398 -12 1 91.38 20 GLN B CA 1
ATOM 853 C C . GLN B 1 20 ? -14.359 -13.758 -10.641 1 91.38 20 GLN B C 1
ATOM 855 O O . GLN B 1 20 ? -14.422 -12.531 -10.523 1 91.38 20 GLN B O 1
ATOM 860 N N . GLN B 1 21 ? -14.477 -14.57 -9.641 1 92.06 21 GLN B N 1
ATOM 861 C CA . GLN B 1 21 ? -14.703 -14.07 -8.289 1 92.06 21 GLN B CA 1
ATOM 862 C C . GLN B 1 21 ? 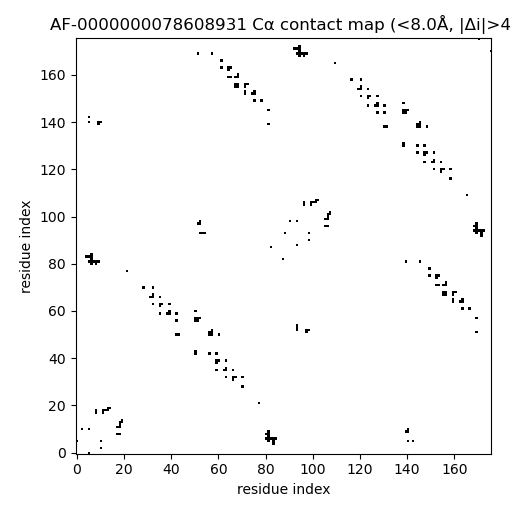-13.477 -13.312 -7.773 1 92.06 21 GLN B C 1
ATOM 864 O O . GLN B 1 21 ? -13.609 -12.234 -7.184 1 92.06 21 GLN B O 1
ATOM 869 N N . LEU B 1 22 ? -12.336 -13.797 -8.016 1 91.06 22 LEU B N 1
ATOM 870 C CA . LEU B 1 22 ? -11.102 -13.148 -7.574 1 91.06 22 LEU B CA 1
ATOM 871 C C . LEU B 1 22 ? -10.859 -11.859 -8.352 1 91.06 22 LEU B C 1
ATOM 873 O O . LEU B 1 22 ? -10.477 -10.844 -7.77 1 91.06 22 LEU B O 1
ATOM 877 N N . ALA B 1 23 ? -11.141 -11.922 -9.617 1 92.25 23 ALA B N 1
ATOM 878 C CA . ALA B 1 23 ? -10.977 -10.734 -10.453 1 92.25 23 ALA B CA 1
ATOM 879 C C . ALA B 1 23 ? -11.898 -9.609 -9.984 1 92.25 23 ALA B C 1
ATOM 881 O O . ALA B 1 23 ? -11.5 -8.445 -9.953 1 92.25 23 ALA B O 1
ATOM 882 N N . SER B 1 24 ? -13.133 -9.969 -9.648 1 95.31 24 SER B N 1
ATOM 883 C CA . SER B 1 24 ? -14.086 -8.977 -9.172 1 95.31 24 SER B CA 1
ATOM 884 C C . SER B 1 24 ? -13.633 -8.359 -7.855 1 95.31 24 SER B C 1
ATOM 886 O O . SER B 1 24 ? -13.75 -7.145 -7.66 1 95.31 24 SER B O 1
ATOM 888 N N . LYS B 1 25 ? -13.133 -9.195 -7.035 1 95.44 25 LYS B N 1
ATOM 889 C CA . LYS B 1 25 ? -12.633 -8.703 -5.75 1 95.44 25 LYS B CA 1
ATOM 890 C C . LYS B 1 25 ? -11.484 -7.723 -5.941 1 95.44 25 LYS B C 1
ATOM 892 O O . LYS B 1 25 ? -11.445 -6.668 -5.309 1 95.44 25 LYS B O 1
ATOM 897 N N . VAL B 1 26 ? -10.555 -8 -6.789 1 94.81 26 VAL B N 1
ATOM 898 C CA . VAL B 1 26 ? -9.406 -7.145 -7.059 1 94.81 26 VAL B CA 1
ATOM 899 C C . VAL B 1 26 ? -9.875 -5.848 -7.715 1 94.81 26 VAL B C 1
ATOM 901 O O . VAL B 1 26 ? -9.367 -4.77 -7.398 1 94.81 26 VAL B O 1
ATOM 904 N N . LYS B 1 27 ? -10.867 -5.941 -8.617 1 97.12 27 LYS B N 1
ATOM 905 C CA . LYS B 1 27 ? -11.414 -4.746 -9.25 1 97.12 27 LYS B CA 1
ATOM 906 C C . LYS B 1 27 ? -12.008 -3.801 -8.211 1 97.12 27 LYS B C 1
ATOM 908 O O . LYS B 1 27 ? -11.82 -2.586 -8.289 1 97.12 27 LYS B O 1
ATOM 913 N N . GLU B 1 28 ? -12.711 -4.391 -7.34 1 97.5 28 GLU B N 1
ATOM 914 C CA . GLU B 1 28 ? -13.305 -3.582 -6.277 1 97.5 28 GLU B CA 1
ATOM 915 C C . GLU B 1 28 ? -12.234 -2.863 -5.465 1 97.5 28 GLU B C 1
ATOM 917 O O . GLU B 1 28 ? -12.383 -1.686 -5.133 1 97.5 28 GLU B O 1
ATOM 922 N N . MET B 1 29 ? -11.148 -3.547 -5.121 1 96.88 29 MET B N 1
ATOM 923 C CA . MET B 1 29 ? -10.031 -2.943 -4.402 1 96.88 29 MET B CA 1
ATOM 924 C C . MET B 1 29 ? -9.438 -1.789 -5.199 1 96.88 29 MET B C 1
ATOM 926 O O . MET B 1 29 ? -9.125 -0.737 -4.637 1 96.88 29 MET B O 1
ATOM 930 N N . LEU B 1 30 ? -9.297 -1.995 -6.477 1 97.62 30 LEU B N 1
ATOM 931 C CA . LEU B 1 30 ? -8.695 -0.984 -7.344 1 97.62 30 LEU B CA 1
ATOM 932 C C . LEU B 1 30 ? -9.57 0.266 -7.398 1 97.62 30 LEU B C 1
ATOM 934 O O . LEU B 1 30 ? -9.055 1.386 -7.43 1 97.62 30 LEU B O 1
ATOM 938 N N . VAL B 1 31 ? -10.812 0.02 -7.402 1 97.44 31 VAL B N 1
ATOM 939 C CA . VAL B 1 31 ? -11.734 1.152 -7.434 1 97.44 31 VAL B CA 1
ATOM 940 C C . VAL B 1 31 ? -11.539 2.012 -6.188 1 97.44 31 VAL B C 1
ATOM 942 O O . VAL B 1 31 ? -11.477 3.24 -6.277 1 97.44 31 VAL B O 1
ATOM 945 N N . GLU B 1 32 ? -11.375 1.371 -5.066 1 97.12 32 GLU B N 1
ATOM 946 C CA . GLU B 1 32 ? -11.164 2.084 -3.812 1 97.12 32 GLU B CA 1
ATOM 947 C C . GLU B 1 32 ? -9.844 2.846 -3.826 1 97.12 32 GLU B C 1
ATOM 949 O O . GLU B 1 32 ? -9.781 4 -3.4 1 97.12 32 GLU B O 1
ATOM 954 N N . VAL B 1 33 ? -8.828 2.232 -4.246 1 97.62 33 VAL B N 1
ATOM 955 C CA . VAL B 1 33 ? -7.5 2.84 -4.281 1 97.62 33 VAL B CA 1
ATOM 956 C C . VAL B 1 33 ? -7.508 4.043 -5.223 1 97.62 33 VAL B C 1
ATOM 958 O O . VAL B 1 33 ? -6.938 5.09 -4.902 1 97.62 33 VAL B O 1
ATOM 961 N N . LYS B 1 34 ? -8.188 3.869 -6.359 1 97.62 34 LYS B N 1
ATOM 962 C CA . LYS B 1 34 ? -8.234 4.957 -7.332 1 97.62 34 LYS B CA 1
ATOM 963 C C . LYS B 1 34 ? -8.984 6.164 -6.77 1 97.62 34 LYS B C 1
ATOM 965 O O . LYS B 1 34 ? -8.609 7.309 -7.035 1 97.62 34 LYS B O 1
ATOM 970 N N . ALA B 1 35 ? -10.008 5.883 -6.078 1 96.5 35 ALA B N 1
ATOM 971 C CA . ALA B 1 35 ? -10.789 6.969 -5.484 1 96.5 35 ALA B CA 1
ATOM 972 C C . ALA B 1 35 ? -9.93 7.789 -4.523 1 96.5 35 ALA B C 1
ATOM 974 O O . ALA B 1 35 ? -9.906 9.023 -4.598 1 96.5 35 ALA B O 1
ATOM 975 N N . VAL B 1 36 ? -9.188 7.16 -3.654 1 96.12 36 VAL B N 1
ATOM 976 C CA . VAL B 1 36 ? -8.367 7.855 -2.666 1 96.12 36 VAL B CA 1
ATOM 977 C C . VAL B 1 36 ? -7.188 8.539 -3.357 1 96.12 36 VAL B C 1
ATOM 979 O O . VAL B 1 36 ? -6.789 9.641 -2.971 1 96.12 36 VAL B O 1
ATOM 982 N N . LYS B 1 37 ? -6.648 7.895 -4.363 1 94.81 37 LYS B N 1
ATOM 983 C CA . LYS B 1 37 ? -5.559 8.5 -5.125 1 94.81 37 LYS B CA 1
ATOM 984 C C . LYS B 1 37 ? -5.988 9.828 -5.742 1 94.81 37 LYS B C 1
ATOM 986 O O . LYS B 1 37 ? -5.223 10.797 -5.738 1 94.81 37 LYS B O 1
ATOM 991 N N . SER B 1 38 ? -7.137 9.766 -6.289 1 95.19 38 SER B N 1
ATOM 992 C CA . SER B 1 38 ? -7.656 11 -6.871 1 95.19 38 SER B CA 1
ATOM 993 C C . SER B 1 38 ? -7.707 12.125 -5.84 1 95.19 38 SER B C 1
ATOM 995 O O . SER B 1 38 ? -7.367 13.266 -6.141 1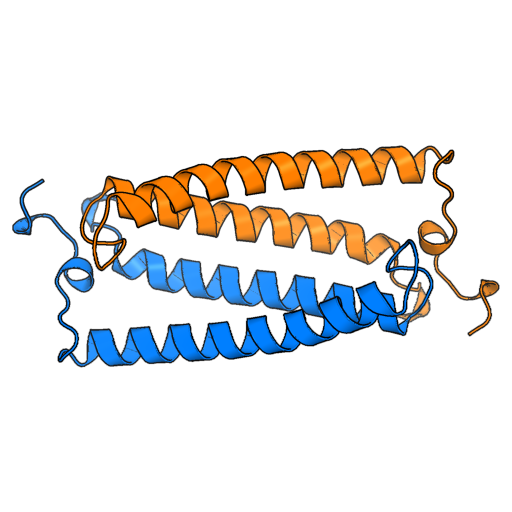 95.19 38 SER B O 1
ATOM 997 N N . ASP B 1 39 ? -8.141 11.898 -4.625 1 92.19 39 ASP B N 1
ATOM 998 C CA . ASP B 1 39 ? -8.195 12.883 -3.547 1 92.19 39 ASP B CA 1
ATOM 999 C C . ASP B 1 39 ? -6.797 13.383 -3.193 1 92.19 39 ASP B C 1
ATOM 1001 O O . ASP B 1 39 ? -6.594 14.586 -2.994 1 92.19 39 ASP B O 1
ATOM 1005 N N . VAL B 1 40 ? -5.863 12.492 -3.104 1 90.06 40 VAL B N 1
ATOM 1006 C CA . VAL B 1 40 ? -4.484 12.828 -2.771 1 90.06 40 VAL B CA 1
ATOM 1007 C C . VAL B 1 40 ? -3.885 13.703 -3.875 1 90.06 40 VAL B C 1
ATOM 1009 O O . VAL B 1 40 ? -3.193 14.68 -3.594 1 90.06 40 VAL B O 1
ATOM 1012 N N . ASP B 1 41 ? -4.113 13.328 -5.137 1 89.81 41 ASP B N 1
ATOM 1013 C CA . ASP B 1 41 ? -3.613 14.102 -6.273 1 89.81 41 ASP B CA 1
ATOM 1014 C C . ASP B 1 41 ? -4.145 15.531 -6.238 1 89.81 41 ASP B C 1
ATOM 1016 O O . ASP B 1 41 ? -3.416 16.469 -6.555 1 89.81 41 ASP B O 1
ATOM 1020 N N . ARG B 1 42 ? -5.367 15.664 -5.926 1 88.12 42 ARG B N 1
ATOM 1021 C CA . ARG B 1 42 ? -6 16.969 -5.871 1 88.12 42 ARG B CA 1
ATOM 1022 C C . ARG B 1 42 ? -5.332 17.859 -4.82 1 88.12 42 ARG B C 1
ATOM 1024 O O . ARG B 1 42 ? -5.094 19.047 -5.059 1 88.12 42 ARG B O 1
ATOM 1031 N N . ILE B 1 43 ? -4.977 17.266 -3.648 1 84.69 43 ILE B N 1
ATOM 1032 C CA . ILE B 1 43 ? -4.352 18.031 -2.57 1 84.69 43 ILE B CA 1
ATOM 1033 C C . ILE B 1 43 ? -2.928 18.406 -2.963 1 84.69 43 ILE B C 1
ATOM 1035 O O . ILE B 1 43 ? -2.443 19.484 -2.6 1 84.69 43 ILE B O 1
ATOM 1039 N N . LYS B 1 44 ? -2.244 17.531 -3.637 1 81.88 44 LYS B N 1
ATOM 1040 C CA . LYS B 1 44 ? -0.886 17.812 -4.094 1 81.88 44 LYS B CA 1
ATOM 1041 C C . LYS B 1 44 ? -0.855 19.031 -5.016 1 81.88 44 LYS B C 1
ATOM 1043 O O . LYS B 1 44 ? 0.114 19.781 -5.012 1 81.88 44 LYS B O 1
ATOM 1048 N N . GLN B 1 45 ? -1.838 19.172 -5.797 1 78.56 45 GLN B N 1
ATOM 1049 C CA . GLN B 1 45 ? -1.91 20.281 -6.738 1 78.56 45 GLN B CA 1
ATOM 1050 C C . GLN B 1 45 ? -2.189 21.594 -6.016 1 78.56 45 GLN B C 1
ATOM 1052 O O . GLN B 1 45 ? -1.663 22.641 -6.398 1 78.56 45 GLN B O 1
ATOM 1057 N N . VAL B 1 46 ? -3.1 21.578 -5.047 1 69.81 46 VAL B N 1
ATOM 1058 C CA . VAL B 1 46 ? -3.5 22.781 -4.336 1 69.81 46 VAL B CA 1
ATOM 1059 C C . VAL B 1 46 ? -2.418 23.172 -3.334 1 69.81 46 VAL B C 1
ATOM 1061 O O . VAL B 1 46 ? -2.217 24.359 -3.059 1 69.81 46 VAL B O 1
ATOM 1064 N N . SER B 1 47 ? -2.088 22.141 -2.639 1 59.91 47 SER B N 1
ATOM 1065 C CA . SER B 1 47 ? -1.14 22.438 -1.57 1 59.91 47 SER B CA 1
ATOM 1066 C C . SER B 1 47 ? 0.277 22.594 -2.113 1 59.91 47 SER B C 1
ATOM 1068 O O . SER B 1 47 ? 0.639 21.953 -3.105 1 59.91 47 SER B O 1
ATOM 1070 N N . SER B 1 48 ? 0.693 23.844 -2.262 1 60.19 48 SER B N 1
ATOM 1071 C CA . SER B 1 48 ? 2.102 23.922 -2.631 1 60.19 48 SER B CA 1
ATOM 1072 C C . SER B 1 48 ? 2.908 22.781 -2.012 1 60.19 48 SER B C 1
ATOM 1074 O O . SER B 1 48 ? 2.346 21.766 -1.619 1 60.19 48 SER B O 1
ATOM 1076 N N . GLU B 1 49 ? 3.736 23.219 -0.766 1 57.16 49 GLU B N 1
ATOM 1077 C CA . GLU B 1 49 ? 4.703 22.359 -0.085 1 57.16 49 GLU B CA 1
ATOM 1078 C C . GLU B 1 49 ? 4.008 21.188 0.617 1 57.16 49 GLU B C 1
ATOM 1080 O O . GLU B 1 49 ? 2.793 21.031 0.502 1 57.16 49 GLU B O 1
ATOM 1085 N N . THR B 1 50 ? 3.936 21.078 1.914 1 57.75 50 THR B N 1
ATOM 1086 C CA . THR B 1 50 ? 3.811 20 2.895 1 57.75 50 THR B CA 1
ATOM 1087 C C . THR B 1 50 ? 2.344 19.625 3.107 1 57.75 50 THR B C 1
ATOM 1089 O O . THR B 1 50 ? 1.511 20.5 3.365 1 57.75 50 THR B O 1
ATOM 1092 N N . LEU B 1 51 ? 1.768 18.438 2.775 1 61.78 51 LEU B N 1
ATOM 1093 C CA . LEU B 1 51 ? 0.439 17.844 2.879 1 61.78 51 LEU B CA 1
ATOM 1094 C C . LEU B 1 51 ? -0.114 18 4.293 1 61.78 51 LEU B C 1
ATOM 1096 O O . LEU B 1 51 ? -1.307 17.781 4.523 1 61.78 51 LEU B O 1
ATOM 1100 N N . PHE B 1 52 ? 0.617 18.562 5.312 1 67.06 52 PHE B N 1
ATOM 1101 C CA . PHE B 1 52 ? 0.113 18.547 6.684 1 67.06 52 PHE B CA 1
ATOM 1102 C C . PHE B 1 52 ? -0.113 19.969 7.188 1 67.06 52 PHE B C 1
ATOM 1104 O O . PHE B 1 52 ? -0.179 20.203 8.398 1 67.06 52 PHE B O 1
ATOM 1111 N N . HIS B 1 53 ? -0.276 20.906 6.098 1 71 53 HIS B N 1
ATOM 1112 C CA . HIS B 1 53 ? -0.471 22.281 6.531 1 71 53 HIS B CA 1
ATOM 1113 C C . HIS B 1 53 ? -1.949 22.594 6.742 1 71 53 HIS B C 1
ATOM 1115 O O . HIS B 1 53 ? -2.299 23.641 7.277 1 71 53 HIS B O 1
ATOM 1121 N N . SER B 1 54 ? -2.85 21.641 6.301 1 76 54 SER B N 1
ATOM 1122 C CA . SER B 1 54 ? -4.285 21.781 6.527 1 76 54 SER B CA 1
ATOM 1123 C C . SER B 1 54 ? -4.887 20.484 7.07 1 76 54 SER B C 1
ATOM 1125 O O . SER B 1 54 ? -4.391 19.406 6.781 1 76 54 SER B O 1
ATOM 1127 N N . TRP B 1 55 ? -5.977 20.609 7.789 1 80.19 55 TRP B N 1
ATOM 1128 C CA . TRP B 1 55 ? -6.641 19.422 8.336 1 80.19 55 TRP B CA 1
ATOM 1129 C C . TRP B 1 55 ? -7.223 18.562 7.223 1 80.19 55 TRP B C 1
ATOM 1131 O O . TRP B 1 55 ? -7.156 17.328 7.289 1 80.19 55 TRP B O 1
ATOM 1141 N N . ARG B 1 56 ? -7.742 19.281 6.246 1 81.19 56 ARG B N 1
ATOM 1142 C CA . ARG B 1 56 ? -8.289 18.531 5.121 1 81.19 56 ARG B CA 1
ATOM 1143 C C . ARG B 1 56 ? -7.207 17.688 4.457 1 81.19 56 ARG B C 1
ATOM 1145 O O . ARG B 1 56 ? -7.449 16.531 4.105 1 81.19 56 ARG B O 1
ATOM 1152 N N . SER B 1 57 ? -6 18.344 4.238 1 83.31 57 SER B N 1
ATOM 1153 C CA . SER B 1 57 ? -4.902 17.594 3.633 1 83.31 57 SER B CA 1
ATOM 1154 C C . SER B 1 57 ? -4.496 16.406 4.5 1 83.31 57 SER B C 1
ATOM 1156 O O . SER B 1 57 ? -4.234 15.312 3.984 1 83.31 57 SER B O 1
ATOM 1158 N N . PHE B 1 58 ? -4.434 16.609 5.793 1 84.06 58 PHE B N 1
ATOM 1159 C CA . PHE B 1 58 ? -4.102 15.539 6.73 1 84.06 58 PHE B CA 1
ATOM 1160 C C . PHE B 1 58 ? -5.113 14.398 6.637 1 84.06 58 PHE B C 1
ATOM 1162 O O . PHE B 1 58 ? -4.734 13.227 6.586 1 84.06 58 PHE B O 1
ATOM 1169 N N . GLU B 1 59 ? -6.367 14.766 6.688 1 88 59 GLU B N 1
ATOM 1170 C CA . GLU B 1 59 ? -7.43 13.758 6.652 1 88 59 GLU B CA 1
ATOM 1171 C C . GLU B 1 59 ? -7.371 12.945 5.363 1 88 59 GLU B C 1
ATOM 1173 O O . GLU B 1 59 ? -7.598 11.727 5.379 1 88 59 GLU B O 1
ATOM 1178 N N . VAL B 1 60 ? -7.102 13.602 4.25 1 90.31 60 VAL B N 1
ATOM 1179 C CA . VAL B 1 60 ? -7.008 12.93 2.959 1 90.31 60 VAL B CA 1
ATOM 1180 C C . VAL B 1 60 ? -5.84 11.945 2.975 1 90.31 60 VAL B C 1
ATOM 1182 O O . VAL B 1 60 ? -5.977 10.805 2.535 1 90.31 60 VAL B O 1
ATOM 1185 N N . CYS B 1 61 ? -4.66 12.375 3.557 1 90.25 61 CYS B N 1
ATOM 1186 C CA . CYS B 1 61 ? -3.51 11.484 3.656 1 90.25 61 CYS B CA 1
ATOM 1187 C C . CYS B 1 61 ? -3.814 10.297 4.562 1 90.25 61 CYS B C 1
ATOM 1189 O O . CYS B 1 61 ? -3.494 9.156 4.23 1 90.25 61 CYS B O 1
ATOM 1191 N N . SER B 1 62 ? -4.449 10.539 5.668 1 92.81 62 SER B N 1
ATOM 1192 C CA . SER B 1 62 ? -4.824 9.492 6.617 1 92.81 62 SER B CA 1
ATOM 1193 C C . SER B 1 62 ? -5.746 8.469 5.973 1 92.81 62 SER B C 1
ATOM 1195 O O . SER B 1 62 ? -5.555 7.262 6.148 1 92.81 62 SER B O 1
ATOM 1197 N N . SER B 1 63 ? -6.641 8.969 5.207 1 94.5 63 SER B N 1
ATOM 1198 C CA . SER B 1 63 ? -7.551 8.07 4.504 1 94.5 63 SER B CA 1
ATOM 1199 C C . SER B 1 63 ? -6.801 7.207 3.496 1 94.5 63 SER B C 1
ATOM 1201 O O . SER B 1 63 ? -7.141 6.039 3.297 1 94.5 63 SER B O 1
ATOM 1203 N N . GLY B 1 64 ? -5.859 7.875 2.865 1 95.44 64 GLY B N 1
ATOM 1204 C CA . GLY B 1 64 ? -5.023 7.105 1.956 1 95.44 64 GLY B CA 1
ATOM 1205 C C . GLY B 1 64 ? -4.262 5.988 2.645 1 95.44 64 GLY B C 1
ATOM 1206 O O . GLY B 1 64 ? -4.27 4.848 2.176 1 95.44 64 GLY B O 1
ATOM 1207 N N . VAL B 1 65 ? -3.686 6.242 3.768 1 95.81 65 VAL B N 1
ATOM 1208 C CA . VAL B 1 65 ? -2.922 5.262 4.535 1 95.81 65 VAL B CA 1
ATOM 1209 C C . VAL B 1 65 ? -3.848 4.145 5.012 1 95.81 65 VAL B C 1
ATOM 1211 O O . VAL B 1 65 ? -3.508 2.963 4.914 1 95.81 65 VAL B O 1
ATOM 1214 N N . ASP B 1 66 ? -4.988 4.473 5.43 1 96.94 66 ASP B N 1
ATOM 1215 C CA . ASP B 1 66 ? -5.973 3.496 5.887 1 96.94 66 ASP B CA 1
ATOM 1216 C C . ASP B 1 66 ? -6.406 2.576 4.746 1 96.94 66 ASP B C 1
ATOM 1218 O O . ASP B 1 66 ? -6.551 1.366 4.938 1 96.94 66 ASP B O 1
ATOM 1222 N N . CYS B 1 67 ? -6.629 3.186 3.65 1 97.44 67 CYS B N 1
ATOM 1223 C CA . CYS B 1 67 ? -7.004 2.41 2.475 1 97.44 67 CYS B CA 1
ATOM 1224 C C . CYS B 1 67 ? -5.895 1.441 2.082 1 97.44 67 CYS B C 1
ATOM 1226 O O . CYS B 1 67 ? -6.156 0.264 1.826 1 97.44 67 CYS B O 1
ATOM 1228 N N . LEU B 1 68 ? -4.668 1.91 2.043 1 96.94 68 LEU B N 1
ATOM 1229 C CA . LEU B 1 68 ? -3.537 1.063 1.681 1 96.94 68 LEU B CA 1
ATOM 1230 C C . LEU B 1 68 ? -3.408 -0.114 2.643 1 96.94 68 LEU B C 1
ATOM 1232 O O . LEU B 1 68 ? -3.133 -1.238 2.219 1 96.94 68 LEU B O 1
ATOM 1236 N N . LEU B 1 69 ? -3.639 0.072 3.893 1 97.56 69 LEU B N 1
ATOM 1237 C CA . LEU B 1 69 ? -3.602 -0.999 4.883 1 97.56 69 LEU B CA 1
ATOM 1238 C C . LEU B 1 69 ? -4.703 -2.02 4.621 1 97.56 69 LEU B C 1
ATOM 1240 O O . LEU B 1 69 ? -4.453 -3.227 4.621 1 97.56 69 LEU B O 1
ATOM 1244 N N . LYS B 1 70 ? -5.859 -1.515 4.449 1 97.75 70 LYS B N 1
ATOM 1245 C CA . LYS B 1 70 ? -6.996 -2.389 4.176 1 97.75 70 LYS B CA 1
ATOM 1246 C C . LYS B 1 70 ? -6.738 -3.248 2.939 1 97.75 70 LYS B C 1
ATOM 1248 O O . LYS B 1 70 ? -6.898 -4.469 2.982 1 97.75 70 LYS B O 1
ATOM 1253 N N . VAL B 1 71 ? -6.348 -2.648 1.871 1 97.69 71 VAL B N 1
ATOM 1254 C CA . VAL B 1 71 ? -6.129 -3.34 0.605 1 97.69 71 VAL B CA 1
ATOM 1255 C C . VAL B 1 71 ? -4.988 -4.344 0.754 1 97.69 71 VAL B C 1
ATOM 1257 O O . VAL B 1 71 ? -5.062 -5.457 0.228 1 97.69 71 VAL B O 1
ATOM 1260 N N . SER B 1 72 ? -3.932 -3.967 1.454 1 97.06 72 SER B N 1
ATOM 1261 C CA . SER B 1 72 ? -2.818 -4.887 1.667 1 97.06 72 SER B CA 1
ATOM 1262 C C . SER B 1 72 ? -3.264 -6.121 2.443 1 97.06 72 SER B C 1
ATOM 1264 O O . SER B 1 72 ? -2.834 -7.238 2.145 1 97.06 72 SER B O 1
ATOM 1266 N N . THR B 1 73 ? -4.078 -5.938 3.418 1 97.31 73 THR B N 1
ATOM 1267 C CA . THR B 1 73 ? -4.617 -7.059 4.18 1 97.31 73 THR B CA 1
ATOM 1268 C C . THR B 1 73 ? -5.469 -7.957 3.291 1 97.31 73 THR B C 1
ATOM 1270 O O . THR B 1 73 ? -5.363 -9.188 3.355 1 97.31 73 THR B O 1
ATOM 1273 N N . GLN B 1 74 ? -6.242 -7.375 2.477 1 97.12 74 GLN B N 1
ATOM 1274 C CA . GLN B 1 74 ? -7.086 -8.141 1.565 1 97.12 74 GLN B CA 1
ATOM 1275 C C . GLN B 1 74 ? -6.246 -8.922 0.56 1 97.12 74 GLN B C 1
ATOM 1277 O O . GLN B 1 74 ? -6.555 -10.07 0.242 1 97.12 74 GLN B O 1
ATOM 1282 N N . LEU B 1 75 ? -5.188 -8.344 0.058 1 95.88 75 LEU B N 1
ATOM 1283 C CA . LEU B 1 75 ? -4.293 -9.008 -0.881 1 95.88 75 LEU B CA 1
ATOM 1284 C C . LEU B 1 75 ? -3.568 -10.172 -0.209 1 95.88 75 LEU B C 1
ATOM 1286 O O . LEU B 1 75 ? -3.307 -11.195 -0.843 1 95.88 75 LEU B O 1
ATOM 1290 N N . GLN B 1 76 ? -3.234 -10.062 1.037 1 94.44 76 GLN B N 1
ATOM 1291 C CA . GLN B 1 76 ? -2.629 -11.156 1.788 1 94.44 76 GLN B CA 1
ATOM 1292 C C . GLN B 1 76 ? -3.537 -12.383 1.805 1 94.44 76 GLN B C 1
ATOM 1294 O O . GLN B 1 76 ? -3.064 -13.508 1.68 1 94.44 76 GLN B O 1
ATOM 1299 N N . ASP B 1 77 ? -4.77 -12.094 2.002 1 93.81 77 ASP B N 1
ATOM 1300 C CA . ASP B 1 77 ? -5.734 -13.188 1.97 1 93.81 77 ASP B CA 1
ATOM 1301 C C . ASP B 1 77 ? -5.754 -13.859 0.6 1 93.81 77 ASP B C 1
ATOM 1303 O O . ASP B 1 77 ? -5.828 -15.086 0.507 1 93.81 77 ASP B O 1
ATOM 1307 N N . ILE B 1 78 ? -5.762 -13.094 -0.466 1 92.25 78 ILE B N 1
ATOM 1308 C CA . ILE B 1 78 ? -5.801 -13.609 -1.83 1 92.25 78 ILE B CA 1
ATOM 1309 C C . ILE B 1 78 ? -4.531 -14.406 -2.117 1 92.25 78 ILE B C 1
ATOM 1311 O O . ILE B 1 78 ? -4.586 -15.469 -2.742 1 92.25 78 ILE B O 1
ATOM 1315 N N . GLU B 1 79 ? -3.379 -13.898 -1.639 1 89.44 79 GLU B N 1
ATOM 1316 C CA . GLU B 1 79 ? -2.098 -14.547 -1.891 1 89.44 79 GLU B CA 1
ATOM 1317 C C . GLU B 1 79 ? -2.066 -15.953 -1.298 1 89.44 79 GLU B C 1
ATOM 1319 O O . GLU B 1 79 ? -1.366 -16.828 -1.805 1 89.44 79 GLU B O 1
ATOM 1324 N N . LEU B 1 80 ? -2.754 -16.172 -0.246 1 88.75 80 LEU B N 1
ATOM 1325 C CA . LEU B 1 80 ? -2.797 -17.484 0.389 1 88.75 80 LEU B CA 1
ATOM 1326 C C . LEU B 1 80 ? -3.34 -18.531 -0.574 1 88.75 80 LEU B C 1
ATOM 1328 O O . LEU B 1 80 ? -3.014 -19.719 -0.457 1 88.75 80 LEU B O 1
ATOM 1332 N N . LEU B 1 81 ? -4.18 -18.172 -1.495 1 85.69 81 LEU B N 1
ATOM 1333 C CA . LEU B 1 81 ? -4.758 -19.094 -2.467 1 85.69 81 LEU B CA 1
ATOM 1334 C C . LEU B 1 81 ? -3.689 -19.609 -3.426 1 85.69 81 LEU B C 1
ATOM 1336 O O . LEU B 1 81 ? -3.871 -20.656 -4.059 1 85.69 81 LEU B O 1
ATOM 1340 N N . PHE B 1 82 ? -2.604 -18.906 -3.514 1 84.38 82 PHE B N 1
ATOM 1341 C CA . PHE B 1 82 ? -1.574 -19.266 -4.48 1 84.38 82 PHE B CA 1
ATOM 1342 C C . PHE B 1 82 ? -0.397 -19.938 -3.793 1 84.38 82 PHE B C 1
ATOM 1344 O O . PHE B 1 82 ? 0.627 -20.203 -4.426 1 84.38 82 PHE B O 1
ATOM 1351 N N . THR B 1 83 ? -0.463 -20.047 -2.525 1 82.69 83 THR B N 1
ATOM 1352 C CA . THR B 1 83 ? 0.605 -20.672 -1.75 1 82.69 83 THR B CA 1
ATOM 1353 C C . THR B 1 83 ? 0.512 -22.188 -1.822 1 82.69 83 THR B C 1
ATOM 1355 O O . THR B 1 83 ? -0.561 -22.766 -1.621 1 82.69 83 THR B O 1
ATOM 1358 N N . PRO B 1 84 ? 1.643 -22.812 -2.188 1 74 84 PRO B N 1
ATOM 1359 C CA . PRO B 1 84 ? 1.617 -24.281 -2.174 1 74 84 PRO B CA 1
ATOM 1360 C C . PRO B 1 84 ? 1.392 -24.859 -0.775 1 74 84 PRO B C 1
ATOM 1362 O O . PRO B 1 84 ? 1.735 -24.219 0.221 1 74 84 PRO B O 1
ATOM 1365 N N . PRO B 1 85 ? 0.591 -25.969 -0.718 1 66.69 85 PRO B N 1
ATOM 1366 C CA . PRO B 1 85 ? 0.35 -26.594 0.583 1 66.69 85 PRO B CA 1
ATOM 1367 C C . PRO B 1 85 ? 1.637 -26.828 1.373 1 66.69 85 PRO B C 1
ATOM 1369 O O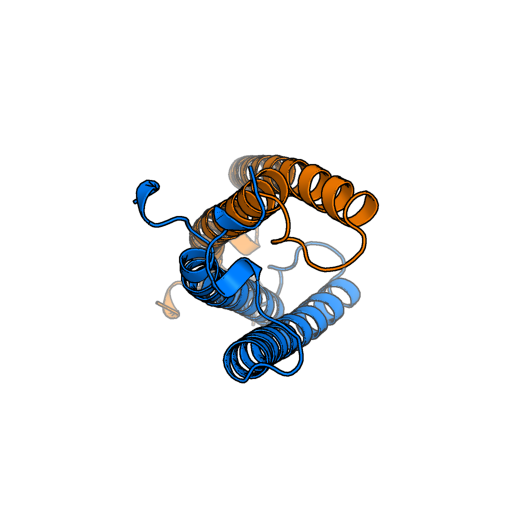 . PRO B 1 85 ? 1.626 -26.781 2.605 1 66.69 85 PRO B O 1
ATOM 1372 N N . ASP B 1 86 ? 2.656 -27.188 0.792 1 62.19 86 ASP B N 1
ATOM 1373 C CA . ASP B 1 86 ? 3.854 -27.516 1.562 1 62.19 86 ASP B CA 1
ATOM 1374 C C . ASP B 1 86 ? 4.512 -26.25 2.117 1 62.19 86 ASP B C 1
ATOM 1376 O O . ASP B 1 86 ? 5.465 -26.328 2.895 1 62.19 86 ASP B O 1
ATOM 1380 N N . SER B 1 87 ? 4.066 -25.234 1.604 1 53.12 87 SER B N 1
ATOM 1381 C CA . SER B 1 87 ? 4.734 -24.016 2.045 1 53.12 87 SER B CA 1
ATOM 1382 C C . SER B 1 87 ? 4.109 -23.484 3.326 1 53.12 87 SER B C 1
ATOM 1384 O O . SER B 1 87 ? 4.48 -22.406 3.799 1 53.12 87 SER B O 1
ATOM 1386 N N . GLN B 1 88 ? 3.016 -24.125 3.701 1 43.22 88 GLN B N 1
ATOM 1387 C CA . GLN B 1 88 ? 2.58 -23.75 5.043 1 43.22 88 GLN B CA 1
ATOM 1388 C C . GLN B 1 88 ? 3.412 -24.469 6.109 1 43.22 88 GLN B C 1
ATOM 1390 O O . GLN B 1 88 ? 3.781 -25.625 5.945 1 43.22 88 GLN B O 1
#

Foldseek 3Di:
DPPVQWFPVVVDDCPDPVNVVVVVVVVVLVVQLVVLVVVQVVLCVVPPDDLPPDPSSVVSVVSNVVSVVVSVVVVVVVVVSGDGPVVD/DPPVQWFPVVVDDCPDPVNVVVVVVVVVLVVQLVVLVVLQVVLPVVPPDDLPPDPSSVVSVVSNVVSVVVSVVVVVVVVVSGDGPVVD

Secondary structure (DSSP, 8-state):
--GGGS-GGGG--TTSHHHHHHHHHHHHHHHHHHHHHHHHHHHHHHSSS-TTSSHHHHHHHHHHHHHHHHHHHHHHHHHGGGS-GGG-/--GGGS-GGGG--TTSHHHHHHHHHHHHHHHHHHHHHHHHHHHHHH--S-TTSSHHHHHHHHHHHHHHHHHHHHHHHHHGGGS-GGG-

Nearest PDB structures (foldseek):
  8otz-assembly1_C7  TM=7.185E-01  e=7.485E+00  Bos taurus
  8iyj-assembly1_S3  TM=7.088E-01  e=7.997E+00  Mus musculus
  8snb-assembly1_8U  TM=6.997E-01  e=9.128E+00  Strongylocentrotus purpuratus
  5o66-assembly1_F  TM=7.310E-01  e=1.787E+00  Escherichia coli O157:H7
  8otz-assembly1_C7  TM=7.175E-01  e=8.866E+00  Bos taurus

pLDDT: mean 83.89, std 14.16, range [42.91, 97.75]

Solvent-accessible surface area (backbone atoms only — not comparable to full-atom values): 9862 Å² total; per-residue (Å²): 127,60,81,82,70,50,25,70,64,44,67,58,45,79,86,35,69,68,39,48,53,51,51,50,53,52,51,54,50,49,51,53,51,51,55,43,47,52,54,47,52,54,43,56,70,69,37,77,77,66,63,52,74,42,70,67,42,36,51,46,52,51,49,38,42,52,48,46,34,52,50,26,53,53,48,53,58,57,52,56,54,54,47,43,78,80,74,103,129,60,80,81,71,49,26,70,63,41,68,57,45,82,85,35,69,68,38,46,53,51,51,50,53,51,50,54,49,48,53,54,52,50,55,45,46,51,54,47,52,54,43,58,69,70,37,72,79,68,64,50,74,41,70,68,42,37,52,46,51,51,51,39,40,52,48,46,34,52,49,24,54,52,48,52,58,56,51,56,55,54,48,42,79,82,74,103

Organism: Ophiophagus hannah (NCBI:txid8665)